Protein AF-A0A9W6EZT5-F1 (afdb_monomer)

Foldseek 3Di:
DPVPDDPVVVVVVVVVVVVLVVLLPPDADEDEDDPPHAPQVSLVVDDANHEYEYEDDDHDDDDDRPGNYHYYYNVVVVVCVVPPDDDDDDDD

pLDDT: mean 79.01, std 15.42, range [31.78, 90.94]

Mean predicted aligned error: 8.98 Å

Radius of gyration: 15.14 Å; Cα contacts (8 Å, |Δi|>4): 97; chains: 1; bounding box: 40×24×40 Å

Nearest PDB structures (foldseek):
  6ztz-assembly1_O  TM=4.494E-01  e=2.978E+00  Reovirus sp.
  1pqw-assembly1_B  TM=5.303E-01  e=8.832E+00  Mycobacterium tuberculosis CDC1551

Sequence (92 aa):
MFAKLPFSSRQYASLVCRRWRDLLLEAPFCRHVAPSQSLSVALQACSPGDTLICPPGMYQETLLVDKPVRVVAEDHWRAEQGERVSVCLVHR

InterPro domains:
  IPR001810 F-box domain [PF00646] (2-29)
  IPR011050 Pectin lyase fold/virulence factor [SSF51126] (31-76)
  IPR036047 F-box-like domain superfamily [SSF81383] (2-37)

Solvent-accessible surface area (backbone atoms only — not comparable to full-atom values): 5879 Å² total; per-residue (Å²): 142,50,87,90,48,59,71,71,58,32,55,50,51,51,51,51,53,51,53,41,52,56,39,59,69,45,88,60,57,74,43,74,51,54,95,91,54,56,68,63,60,49,55,67,74,49,56,78,22,22,32,41,32,38,62,91,77,89,80,95,77,86,78,87,82,91,60,51,58,47,79,41,47,38,72,57,52,55,55,41,69,76,49,89,76,83,84,86,80,89,80,133

Secondary structure (DSSP, 8-state):
--TTS-HHHHHHHHHHHHHHHHHTTS-PPEEEPPTTS-HHHHHHTPPTT-EEEEPSS---------S--EEEEHHHHHHHHHTT--------

Organism: NCBI:txid330485

Structure (mmCIF, N/CA/C/O backbone):
data_AF-A0A9W6EZT5-F1
#
_entry.id   AF-A0A9W6EZT5-F1
#
loop_
_atom_site.group_PDB
_atom_site.id
_atom_site.type_symbol
_atom_site.label_atom_id
_atom_site.label_alt_id
_atom_site.label_comp_id
_atom_site.label_asym_id
_atom_site.label_entity_id
_atom_site.label_seq_id
_atom_site.pdbx_PDB_ins_code
_atom_site.Cartn_x
_atom_site.Cartn_y
_atom_site.Cartn_z
_atom_site.occupancy
_atom_site.B_iso_or_equiv
_atom_site.auth_seq_id
_atom_site.auth_comp_id
_atom_site.auth_asym_id
_atom_site.auth_atom_id
_atom_site.pdbx_PDB_model_num
ATOM 1 N N . MET A 1 1 ? -5.807 11.026 20.516 1.00 65.62 1 MET A N 1
ATOM 2 C CA . MET A 1 1 ? -5.931 10.861 19.052 1.00 65.62 1 MET A CA 1
ATOM 3 C C . MET A 1 1 ? -7.360 11.007 18.509 1.00 65.62 1 MET A C 1
ATOM 5 O O . MET A 1 1 ? -7.486 11.546 17.430 1.00 65.62 1 MET A O 1
ATOM 9 N N . PHE A 1 2 ? -8.447 10.679 19.230 1.00 81.00 2 PHE A N 1
ATOM 10 C CA . PHE A 1 2 ? -9.822 10.828 18.686 1.00 81.00 2 PHE A CA 1
ATOM 11 C C . PHE A 1 2 ? -10.784 11.667 19.543 1.00 81.00 2 PHE A C 1
ATOM 13 O O . PHE A 1 2 ? -11.991 11.492 19.465 1.00 81.00 2 PHE A O 1
ATOM 20 N N . ALA A 1 3 ? -10.285 12.581 20.382 1.00 77.88 3 ALA A N 1
ATOM 21 C CA . ALA A 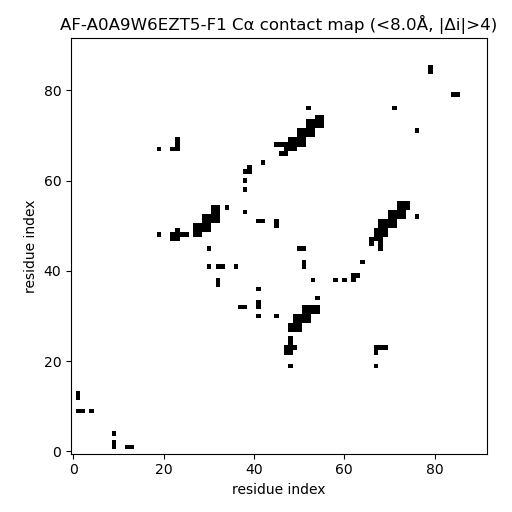1 3 ? -11.085 13.248 21.421 1.00 77.88 3 ALA A CA 1
ATOM 22 C C . ALA A 1 3 ? -12.348 13.983 20.915 1.00 77.88 3 ALA A C 1
ATOM 24 O O . ALA A 1 3 ? -13.294 14.127 21.679 1.00 77.88 3 ALA A O 1
ATOM 25 N N . LYS A 1 4 ? -12.374 14.393 19.640 1.00 87.12 4 LYS A N 1
ATOM 26 C CA . LYS A 1 4 ? -13.486 15.120 19.006 1.00 87.12 4 LYS A CA 1
ATOM 27 C C . LYS A 1 4 ? -14.620 14.226 18.470 1.00 87.12 4 LYS A C 1
ATOM 29 O O . LYS A 1 4 ? -15.616 14.759 17.998 1.00 87.12 4 LYS A O 1
ATOM 34 N N . LEU A 1 5 ? -14.484 12.897 18.510 1.00 84.88 5 LEU A N 1
ATOM 35 C CA . LEU A 1 5 ? -15.503 11.966 18.004 1.00 84.88 5 LEU A CA 1
ATOM 36 C C . LEU A 1 5 ? -16.442 11.464 19.127 1.00 84.88 5 LEU A C 1
ATOM 38 O O . LEU A 1 5 ? -16.015 11.358 20.283 1.00 84.88 5 LEU A O 1
ATOM 42 N N . PRO A 1 6 ? -17.694 11.079 18.809 1.00 90.94 6 PRO A N 1
ATOM 43 C CA . PRO A 1 6 ? -18.579 10.363 19.733 1.00 90.94 6 PRO A CA 1
ATOM 44 C C . PRO A 1 6 ? -17.922 9.090 20.285 1.00 90.94 6 PRO A C 1
ATOM 46 O O . PRO A 1 6 ? -17.060 8.499 19.636 1.00 90.94 6 PRO A O 1
ATOM 49 N N . PHE A 1 7 ? -18.313 8.643 21.484 1.00 82.94 7 PHE A N 1
ATOM 50 C CA . PHE A 1 7 ? -17.663 7.514 22.173 1.00 82.94 7 PHE A CA 1
ATOM 51 C C . PHE A 1 7 ? -17.542 6.248 21.304 1.00 82.94 7 PHE A C 1
ATOM 53 O O . PHE A 1 7 ? -16.434 5.741 21.136 1.00 82.94 7 PHE A O 1
ATOM 60 N N . SER A 1 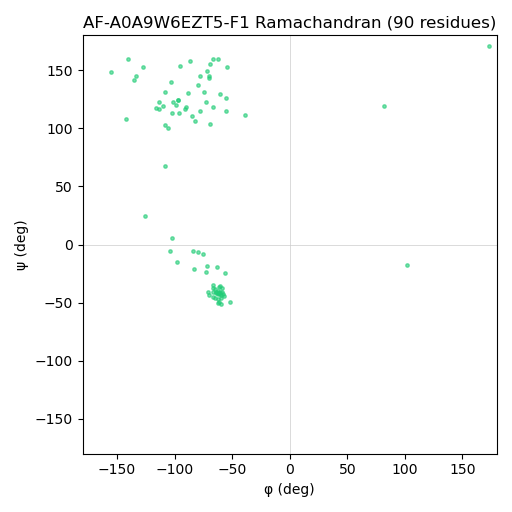8 ? -18.628 5.809 20.665 1.00 85.12 8 SER A N 1
ATOM 61 C CA . SER A 1 8 ? -18.624 4.624 19.795 1.00 85.12 8 SER A CA 1
ATOM 62 C C . SER A 1 8 ? -17.685 4.784 18.593 1.00 85.12 8 SER A C 1
ATOM 64 O O . SER A 1 8 ? -16.913 3.883 18.272 1.00 85.12 8 SER A O 1
ATOM 66 N N . SER A 1 9 ? -17.674 5.966 17.969 1.00 88.25 9 SER A N 1
ATOM 67 C CA . SER A 1 9 ? -16.778 6.284 16.851 1.00 88.25 9 SER A CA 1
ATOM 68 C C . SER A 1 9 ? -15.310 6.337 17.282 1.00 88.25 9 SER A C 1
ATOM 70 O O . SER A 1 9 ? -14.439 5.913 16.528 1.00 88.25 9 SER A O 1
ATOM 72 N N . ARG A 1 10 ? -15.016 6.795 18.509 1.00 89.31 10 ARG A N 1
ATOM 73 C CA . ARG A 1 10 ? -13.657 6.772 19.080 1.00 89.31 10 ARG A CA 1
ATOM 74 C C . ARG A 1 10 ? -13.153 5.354 19.281 1.00 89.31 10 ARG A C 1
ATOM 76 O O . ARG A 1 10 ? -12.009 5.068 18.928 1.00 89.31 10 ARG A O 1
ATOM 83 N N . GLN A 1 11 ? -13.985 4.485 19.854 1.00 88.25 11 GLN A N 1
ATOM 84 C CA . GLN A 1 11 ? -13.634 3.082 20.070 1.00 88.25 11 GLN A CA 1
ATOM 85 C C . GLN A 1 11 ? -13.387 2.382 18.734 1.00 88.25 11 GLN A C 1
ATOM 87 O O . GLN A 1 11 ? -12.350 1.744 18.566 1.00 88.25 11 GLN A O 1
ATOM 92 N N . TYR A 1 12 ? -14.282 2.584 17.764 1.00 87.00 12 TYR A N 1
ATOM 93 C CA . TYR A 1 12 ? -14.134 2.039 16.419 1.00 87.00 12 TYR A CA 1
ATOM 94 C C . TYR A 1 12 ? -12.849 2.523 15.735 1.00 87.00 12 TYR A C 1
ATOM 96 O O . TYR A 1 12 ? -12.042 1.701 15.311 1.00 87.00 12 TYR A O 1
ATOM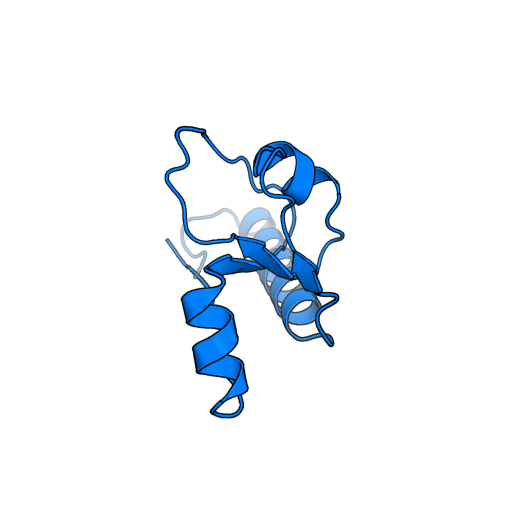 104 N N . ALA A 1 13 ? -12.597 3.837 15.707 1.00 85.06 13 ALA A N 1
ATOM 105 C CA . ALA A 1 13 ? -11.382 4.400 15.115 1.00 85.06 13 ALA A CA 1
ATOM 106 C C . ALA A 1 13 ? -10.110 3.849 15.779 1.00 85.06 13 ALA A C 1
ATOM 108 O O . ALA A 1 13 ? -9.168 3.453 15.098 1.00 85.06 13 ALA A O 1
ATOM 109 N N . SER A 1 14 ? -10.107 3.739 17.111 1.00 87.12 14 SER A N 1
ATOM 110 C CA . SER A 1 14 ? -8.976 3.178 17.863 1.00 87.12 14 SER A CA 1
ATOM 111 C C . SER A 1 14 ? -8.713 1.710 17.505 1.00 87.12 14 SER A C 1
ATOM 113 O O . SER A 1 14 ? -7.557 1.320 17.336 1.00 87.12 14 SER A O 1
ATOM 115 N N . LEU A 1 15 ? -9.768 0.900 17.360 1.00 87.81 15 LEU A N 1
ATOM 116 C CA . LEU A 1 15 ? -9.661 -0.505 16.956 1.00 87.81 15 LEU A CA 1
ATOM 117 C C . LEU A 1 15 ? -9.149 -0.652 15.520 1.00 87.81 15 LEU A C 1
ATOM 119 O O . LEU A 1 15 ? -8.251 -1.458 15.279 1.00 87.81 15 LEU A O 1
ATOM 123 N N . VAL A 1 16 ? -9.679 0.142 14.584 1.00 86.31 16 VAL A N 1
ATOM 124 C CA . VAL A 1 16 ? -9.243 0.134 13.180 1.00 86.31 16 VAL A CA 1
ATOM 125 C C . VAL A 1 16 ? -7.770 0.518 13.078 1.00 86.31 16 VAL A C 1
ATOM 127 O O . VAL A 1 16 ? -6.996 -0.228 12.485 1.00 86.31 16 VAL A O 1
ATOM 130 N N . CYS A 1 17 ? -7.350 1.611 13.723 1.00 85.69 17 CYS A N 1
ATOM 131 C CA . CYS A 1 17 ? -5.950 2.039 13.709 1.00 85.69 17 CYS A CA 1
ATOM 132 C C . CYS A 1 17 ? -5.012 0.986 14.301 1.00 85.69 17 CYS A C 1
ATOM 134 O O . CYS A 1 17 ? -3.936 0.755 13.755 1.00 85.69 17 CYS A O 1
ATOM 136 N N . ARG A 1 18 ? -5.415 0.326 15.395 1.00 86.62 18 ARG A N 1
ATOM 137 C CA . ARG A 1 18 ? -4.626 -0.762 15.983 1.00 86.62 18 ARG A CA 1
ATOM 138 C C . ARG A 1 18 ? -4.479 -1.923 15.003 1.00 86.62 18 ARG A C 1
ATOM 140 O O . ARG A 1 18 ? -3.360 -2.332 14.727 1.00 86.62 18 ARG A O 1
ATOM 147 N N . ARG A 1 19 ? -5.590 -2.388 14.428 1.00 86.06 19 ARG A N 1
ATOM 148 C CA . ARG A 1 19 ? -5.594 -3.495 13.465 1.00 86.06 19 ARG A CA 1
ATOM 149 C C . ARG A 1 19 ? -4.758 -3.185 12.224 1.00 86.06 19 ARG A C 1
ATOM 151 O O . ARG A 1 19 ? -4.027 -4.043 11.752 1.00 86.06 19 ARG A O 1
ATOM 158 N N . TRP A 1 20 ? -4.863 -1.969 11.696 1.00 85.12 20 TRP A N 1
ATOM 159 C CA . TRP A 1 20 ? -4.094 -1.542 10.527 1.00 85.12 20 TRP A CA 1
ATOM 160 C C . TRP A 1 20 ? -2.603 -1.463 10.824 1.00 85.12 20 TRP A C 1
ATOM 162 O O . TRP A 1 20 ? -1.800 -1.899 10.008 1.00 85.12 20 TRP A O 1
ATOM 172 N N . ARG A 1 21 ? -2.228 -0.952 11.999 1.00 84.19 21 ARG A N 1
ATOM 173 C CA . ARG A 1 21 ? -0.831 -0.947 12.433 1.00 84.19 21 ARG A CA 1
ATOM 174 C C . ARG A 1 21 ? -0.278 -2.365 12.523 1.00 84.19 21 ARG A C 1
ATOM 176 O O . ARG A 1 21 ? 0.816 -2.594 12.034 1.00 84.19 21 ARG A O 1
ATOM 183 N N . ASP A 1 22 ? -1.024 -3.284 13.126 1.00 83.00 22 ASP A N 1
ATOM 184 C CA . ASP A 1 22 ? -0.566 -4.661 13.308 1.00 83.00 22 ASP A CA 1
ATOM 185 C C . ASP A 1 22 ? -0.369 -5.356 11.939 1.00 83.00 22 ASP A C 1
ATOM 187 O O . ASP A 1 22 ? 0.668 -5.973 11.720 1.00 83.00 22 ASP A O 1
ATOM 191 N N . LEU A 1 23 ? -1.271 -5.137 10.968 1.00 80.00 23 LEU A N 1
ATOM 192 C CA . LEU A 1 23 ? -1.120 -5.632 9.585 1.00 80.00 23 LEU A CA 1
ATOM 193 C C . LEU A 1 23 ? 0.111 -5.070 8.857 1.00 80.00 23 LEU A C 1
ATOM 195 O O . LEU A 1 23 ? 0.735 -5.774 8.075 1.00 80.00 23 LEU A O 1
ATOM 199 N N . LEU A 1 24 ? 0.463 -3.806 9.099 1.00 77.81 24 LEU A N 1
ATOM 200 C CA . LEU A 1 24 ? 1.620 -3.155 8.469 1.00 77.81 24 LEU A CA 1
ATOM 201 C C . LEU A 1 24 ? 2.965 -3.528 9.120 1.00 77.81 24 LEU A C 1
ATOM 203 O O . LEU A 1 24 ? 4.013 -3.093 8.634 1.00 77.81 24 LEU A O 1
ATOM 207 N N . LEU A 1 25 ? 2.936 -4.268 10.233 1.00 75.00 25 LEU A N 1
ATOM 208 C CA . LEU A 1 25 ? 4.116 -4.779 10.934 1.00 75.00 25 LEU A CA 1
ATOM 209 C C . LEU A 1 25 ? 4.438 -6.235 10.571 1.00 75.00 25 LEU A C 1
ATOM 211 O O . LEU A 1 25 ? 5.546 -6.686 10.865 1.00 75.00 25 LEU A O 1
ATOM 215 N N . GLU A 1 26 ? 3.509 -6.968 9.950 1.00 68.38 26 GLU A N 1
ATOM 216 C CA . GLU A 1 26 ? 3.790 -8.312 9.441 1.00 68.38 26 GLU A CA 1
ATOM 217 C C . GLU A 1 26 ? 4.740 -8.255 8.233 1.00 68.38 26 GLU A C 1
ATOM 219 O O . GLU A 1 26 ? 4.855 -7.227 7.563 1.00 68.38 26 GLU A O 1
ATOM 224 N N . ALA A 1 27 ? 5.481 -9.345 7.987 1.00 58.38 27 ALA A N 1
ATOM 225 C CA . ALA A 1 27 ? 6.508 -9.389 6.946 1.00 58.38 27 ALA A CA 1
ATOM 226 C C . ALA A 1 27 ? 5.899 -9.004 5.580 1.00 58.38 27 ALA A C 1
ATOM 228 O O . ALA A 1 27 ? 5.032 -9.727 5.082 1.00 58.38 27 ALA A O 1
ATOM 229 N N . PRO A 1 28 ? 6.316 -7.876 4.973 1.00 65.31 28 PRO A N 1
ATOM 230 C CA . PRO A 1 28 ? 5.573 -7.296 3.867 1.00 65.31 28 PRO A CA 1
ATOM 231 C C . PRO A 1 28 ? 5.748 -8.136 2.605 1.00 65.31 28 PRO A C 1
ATOM 233 O O . PRO A 1 28 ? 6.865 -8.301 2.103 1.00 65.31 28 PRO A O 1
ATOM 236 N N . PHE A 1 29 ? 4.640 -8.607 2.031 1.00 72.25 29 PHE A N 1
ATOM 237 C CA . PHE A 1 29 ? 4.653 -9.004 0.630 1.00 72.25 29 PHE A CA 1
ATOM 238 C C . PHE A 1 29 ? 4.869 -7.739 -0.209 1.00 72.25 29 PHE A C 1
ATOM 240 O O . PHE A 1 29 ? 4.107 -6.769 -0.133 1.00 72.25 29 PHE A O 1
ATOM 247 N N . CYS A 1 30 ? 5.970 -7.720 -0.954 1.00 79.38 30 CYS A N 1
ATOM 248 C CA . CYS A 1 30 ? 6.388 -6.567 -1.738 1.00 79.38 30 CYS A CA 1
ATOM 249 C C . CYS A 1 30 ? 5.922 -6.735 -3.183 1.00 79.38 30 CYS A C 1
ATOM 251 O O . CYS A 1 30 ? 6.254 -7.723 -3.840 1.00 79.38 30 CYS A O 1
ATOM 253 N N . ARG A 1 31 ? 5.179 -5.754 -3.697 1.00 82.50 31 ARG A N 1
ATOM 254 C CA . ARG A 1 31 ? 4.711 -5.717 -5.083 1.00 82.50 31 ARG A CA 1
ATOM 255 C C . ARG A 1 31 ? 5.328 -4.524 -5.802 1.00 82.50 31 ARG A C 1
ATOM 257 O O . ARG A 1 31 ? 5.053 -3.380 -5.458 1.00 82.50 31 ARG A O 1
ATOM 264 N N . HIS A 1 32 ? 6.113 -4.799 -6.837 1.00 85.50 32 HIS A N 1
ATOM 265 C CA . HIS A 1 32 ? 6.581 -3.773 -7.766 1.00 85.50 32 HIS A CA 1
ATOM 266 C C . HIS A 1 32 ? 5.485 -3.426 -8.772 1.00 85.50 32 HIS A C 1
ATOM 268 O O . HIS A 1 32 ? 4.817 -4.315 -9.308 1.00 85.50 32 HIS A O 1
ATOM 274 N N . VAL A 1 33 ? 5.316 -2.133 -9.039 1.00 87.31 33 VAL A N 1
ATOM 275 C CA . VAL A 1 33 ? 4.450 -1.658 -10.122 1.00 87.31 33 VAL A CA 1
ATOM 276 C C . VAL A 1 33 ? 5.146 -1.905 -11.457 1.00 87.31 33 VAL A C 1
ATOM 278 O O . VAL A 1 33 ? 6.314 -1.555 -11.627 1.00 87.31 33 VAL A O 1
ATOM 281 N N . ALA A 1 34 ? 4.436 -2.498 -12.418 1.00 84.12 34 ALA A N 1
ATOM 282 C CA . ALA A 1 34 ? 4.968 -2.649 -13.768 1.00 84.12 34 ALA A CA 1
ATOM 283 C C . ALA A 1 34 ? 5.042 -1.277 -14.480 1.00 84.12 34 ALA A C 1
ATOM 285 O O . ALA A 1 34 ? 4.147 -0.454 -14.303 1.00 84.12 34 ALA A O 1
ATOM 286 N 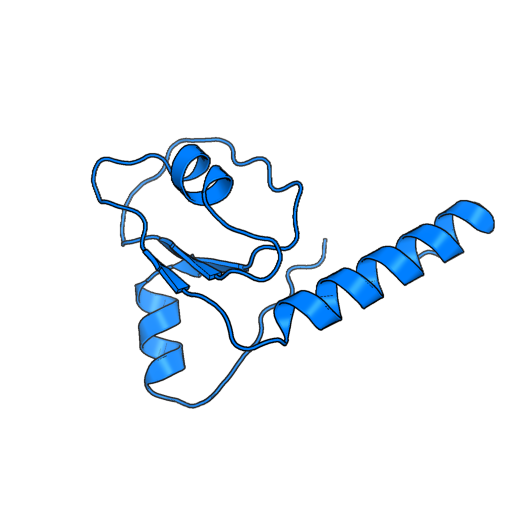N . PRO A 1 35 ? 6.052 -1.018 -15.330 1.00 73.19 35 PRO A N 1
ATOM 287 C CA . PRO A 1 35 ? 6.294 0.309 -15.918 1.00 73.19 35 PRO A CA 1
ATOM 288 C C . PRO A 1 35 ? 5.163 0.828 -16.825 1.00 73.19 35 PRO A C 1
ATOM 290 O O . PRO A 1 35 ? 5.073 2.026 -17.069 1.00 73.19 35 PRO A O 1
ATOM 293 N N . SER A 1 36 ? 4.294 -0.054 -17.323 1.00 80.06 36 SER A N 1
ATOM 294 C CA . SER A 1 36 ? 3.115 0.283 -18.135 1.00 80.06 36 SER A CA 1
ATOM 295 C C . SER A 1 36 ? 1.793 0.227 -17.356 1.00 80.06 36 SER A C 1
ATOM 297 O O . SER A 1 36 ? 0.720 0.358 -17.946 1.00 80.06 36 SER A O 1
ATOM 299 N N . GLN A 1 37 ? 1.849 0.005 -16.042 1.00 84.62 37 GLN A N 1
ATOM 300 C CA . GLN A 1 37 ? 0.687 -0.140 -15.173 1.00 84.62 37 GLN A CA 1
ATOM 301 C C . GLN A 1 37 ? 0.458 1.142 -14.366 1.00 84.62 37 GLN A C 1
ATOM 303 O O . GLN A 1 37 ? 1.403 1.740 -13.856 1.00 84.62 37 GLN A O 1
ATOM 308 N N . SER A 1 38 ? -0.804 1.546 -14.204 1.00 89.06 38 SER A N 1
ATOM 309 C CA . SER A 1 38 ? -1.153 2.636 -13.288 1.00 89.06 38 SER A CA 1
ATOM 310 C C . SER A 1 38 ? -1.018 2.205 -11.828 1.00 89.06 38 SER A C 1
ATOM 312 O O . SER A 1 38 ? -1.258 1.043 -11.471 1.00 89.06 38 SER A O 1
ATOM 314 N N . LEU A 1 39 ? -0.690 3.160 -10.957 1.00 89.31 39 LEU A N 1
ATOM 315 C CA . LEU A 1 39 ? -0.578 2.914 -9.521 1.00 89.31 39 LEU A CA 1
ATOM 316 C C . LEU A 1 39 ? -1.912 2.430 -8.949 1.00 89.31 39 LEU A C 1
ATOM 318 O O . LEU A 1 39 ? -1.925 1.540 -8.102 1.00 89.31 39 LEU A O 1
ATOM 322 N N . SER A 1 40 ? -3.035 2.937 -9.464 1.00 90.12 40 SER A N 1
ATOM 323 C CA . SER A 1 40 ? -4.378 2.498 -9.070 1.00 90.12 40 SER A CA 1
ATOM 324 C C . SER A 1 40 ? -4.605 0.994 -9.277 1.00 90.12 40 SER A C 1
ATOM 326 O O . SER A 1 40 ? -5.131 0.320 -8.391 1.00 90.12 40 SER A O 1
ATOM 328 N N . VAL A 1 41 ? -4.185 0.433 -10.419 1.00 90.44 41 VAL A N 1
ATOM 329 C CA . VAL A 1 41 ? -4.354 -1.007 -10.700 1.00 90.44 41 VAL A CA 1
ATOM 330 C C . VAL A 1 41 ? -3.414 -1.832 -9.826 1.00 90.44 41 VAL A C 1
ATOM 332 O O . VAL A 1 41 ? -3.807 -2.868 -9.286 1.00 90.44 41 VAL A O 1
ATOM 335 N N . ALA A 1 42 ? -2.177 -1.373 -9.655 1.00 90.12 42 ALA A N 1
ATOM 336 C CA . ALA A 1 42 ? -1.217 -2.071 -8.813 1.00 90.12 42 ALA A CA 1
ATOM 337 C C . ALA A 1 42 ? -1.656 -2.081 -7.336 1.00 90.12 42 ALA A C 1
ATOM 339 O O . ALA A 1 42 ? -1.561 -3.115 -6.676 1.00 90.12 42 ALA A O 1
ATOM 340 N N . LEU A 1 43 ? -2.237 -0.978 -6.856 1.00 90.44 43 LEU A N 1
ATOM 341 C CA . LEU A 1 43 ? -2.837 -0.856 -5.529 1.00 90.44 43 LEU A CA 1
ATOM 342 C C . LEU A 1 43 ? -4.046 -1.782 -5.356 1.00 90.44 43 LEU A C 1
ATOM 344 O O . LEU A 1 43 ? -4.186 -2.427 -4.317 1.00 90.44 43 LEU A O 1
ATOM 348 N N . GLN A 1 44 ? -4.919 -1.899 -6.361 1.00 90.19 44 GLN A N 1
ATOM 349 C CA . GLN A 1 44 ? -6.039 -2.846 -6.314 1.00 90.19 44 GLN A CA 1
ATOM 350 C C . GLN A 1 44 ? -5.555 -4.291 -6.144 1.00 90.19 44 GLN A C 1
ATOM 352 O O . GLN A 1 44 ? -6.149 -5.030 -5.362 1.00 90.19 44 GLN A O 1
ATOM 357 N N . ALA A 1 45 ? -4.437 -4.653 -6.776 1.00 88.81 45 ALA A N 1
ATOM 358 C CA . ALA A 1 45 ? -3.827 -5.978 -6.675 1.00 88.81 45 ALA A CA 1
ATOM 359 C C . ALA A 1 45 ? -3.083 -6.255 -5.349 1.00 88.81 45 ALA A C 1
ATOM 361 O O . ALA A 1 45 ? -2.654 -7.390 -5.127 1.00 88.81 45 ALA A O 1
ATOM 362 N N . CYS A 1 46 ? -2.900 -5.253 -4.484 1.00 87.44 46 CYS A N 1
ATOM 363 C CA . CYS A 1 46 ? -2.321 -5.431 -3.149 1.00 87.44 46 CYS A CA 1
ATOM 364 C C . CYS A 1 46 ? -3.333 -6.014 -2.157 1.00 87.44 46 CYS A C 1
ATOM 366 O O . CYS A 1 46 ? -4.511 -5.655 -2.157 1.00 87.44 46 CYS A O 1
ATOM 368 N N . SER A 1 47 ? -2.867 -6.852 -1.245 1.00 88.81 47 SER A N 1
ATOM 369 C CA . SER A 1 47 ? -3.614 -7.253 -0.054 1.00 88.81 47 SER A CA 1
ATOM 370 C C . SER A 1 47 ? -3.387 -6.259 1.097 1.00 88.81 47 SER A C 1
ATOM 372 O O . SER A 1 47 ? -2.402 -5.518 1.093 1.00 88.81 47 SER A O 1
ATOM 374 N N . PRO A 1 48 ? -4.291 -6.189 2.090 1.00 87.62 48 PRO A N 1
ATOM 375 C CA . PRO A 1 48 ? -4.042 -5.442 3.323 1.00 87.62 48 PRO A CA 1
ATOM 376 C C . PRO A 1 48 ? -2.744 -5.910 4.005 1.00 87.62 48 PRO A C 1
ATOM 378 O O . PRO A 1 48 ? -2.606 -7.093 4.292 1.00 87.62 48 PRO A O 1
ATOM 381 N N . GLY A 1 49 ? -1.830 -4.983 4.289 1.00 86.06 49 GLY A N 1
ATOM 382 C CA . GLY A 1 49 ? -0.491 -5.236 4.834 1.00 86.06 49 GLY A CA 1
ATOM 383 C C . GLY A 1 49 ? 0.633 -5.165 3.792 1.00 86.06 49 GLY A C 1
ATOM 384 O O . GLY A 1 49 ? 1.790 -4.978 4.162 1.00 86.06 49 GLY A O 1
ATOM 385 N N . ASP A 1 50 ? 0.311 -5.240 2.497 1.00 87.44 50 ASP A N 1
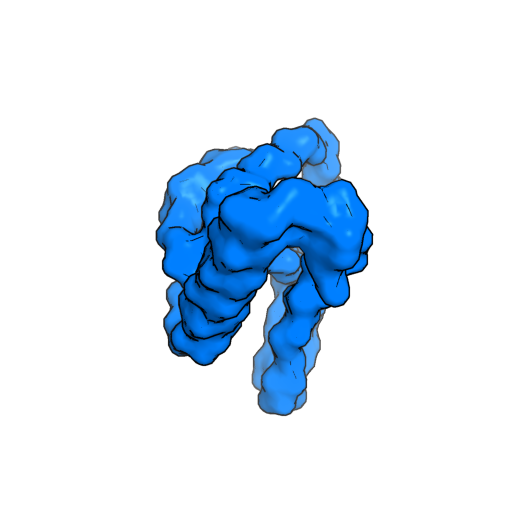ATOM 386 C CA . ASP A 1 50 ? 1.319 -5.254 1.433 1.00 87.44 50 ASP A CA 1
ATOM 387 C C . ASP A 1 50 ? 2.086 -3.931 1.321 1.00 87.44 50 ASP A C 1
ATOM 389 O O . ASP A 1 50 ? 1.622 -2.855 1.719 1.00 87.44 50 ASP A O 1
ATOM 393 N N . THR A 1 51 ? 3.263 -4.016 0.700 1.00 88.44 51 THR A N 1
ATOM 394 C CA . THR A 1 51 ? 4.052 -2.853 0.286 1.00 88.44 51 THR A CA 1
ATOM 395 C C . THR A 1 51 ? 4.064 -2.734 -1.236 1.00 88.44 51 THR A C 1
ATOM 397 O O . THR A 1 51 ? 4.543 -3.623 -1.937 1.00 88.44 51 THR A O 1
ATOM 400 N N . LEU A 1 52 ? 3.545 -1.620 -1.745 1.00 89.69 52 LEU A N 1
ATOM 401 C CA . LEU A 1 52 ? 3.568 -1.217 -3.144 1.00 89.69 52 LEU A CA 1
ATOM 402 C C . LEU A 1 52 ? 4.825 -0.383 -3.419 1.00 89.69 52 LEU A C 1
ATOM 404 O O . LEU A 1 52 ? 4.994 0.693 -2.842 1.00 89.69 52 LEU A O 1
ATOM 408 N N . ILE A 1 53 ? 5.686 -0.876 -4.306 1.00 90.00 53 ILE A N 1
ATOM 409 C CA . ILE A 1 53 ? 6.947 -0.237 -4.688 1.00 90.00 53 ILE A CA 1
ATOM 410 C C . ILE A 1 53 ? 6.765 0.448 -6.042 1.00 90.00 53 ILE A C 1
ATOM 412 O O . ILE A 1 53 ? 6.578 -0.210 -7.070 1.00 90.00 53 ILE A O 1
ATOM 416 N N . CYS A 1 54 ? 6.825 1.776 -6.025 1.00 89.81 54 CYS A N 1
ATOM 417 C CA . CYS A 1 54 ? 6.645 2.629 -7.190 1.00 89.81 54 CYS A CA 1
ATOM 418 C C . CYS A 1 54 ? 8.003 2.902 -7.851 1.00 89.81 54 CYS A C 1
ATOM 420 O O . CYS A 1 54 ? 8.852 3.530 -7.212 1.00 89.81 54 CYS A O 1
ATOM 422 N N . PRO A 1 55 ? 8.233 2.471 -9.102 1.00 87.69 55 PRO A N 1
ATOM 423 C CA . PRO A 1 55 ? 9.447 2.823 -9.822 1.00 87.69 55 PRO A CA 1
ATOM 424 C C . PRO A 1 55 ? 9.544 4.345 -10.027 1.00 87.69 55 PRO A C 1
ATOM 426 O O . PRO A 1 55 ? 8.536 5.056 -9.949 1.00 87.69 55 PRO A O 1
ATOM 429 N N . PRO A 1 56 ? 10.752 4.872 -10.277 1.00 86.88 56 PRO A N 1
ATOM 430 C CA . PRO A 1 56 ? 10.937 6.292 -10.535 1.00 86.88 56 PRO A CA 1
ATOM 431 C C . PRO A 1 56 ? 10.151 6.715 -11.782 1.00 86.88 56 PRO A C 1
ATOM 433 O O . PRO A 1 56 ? 10.249 6.101 -12.846 1.00 86.88 56 PRO A O 1
ATOM 436 N N . GLY A 1 57 ? 9.363 7.779 -11.653 1.00 85.44 57 GLY A N 1
ATOM 437 C CA . GLY A 1 57 ? 8.512 8.259 -12.732 1.00 85.44 57 GLY A CA 1
ATOM 438 C C . GLY A 1 57 ? 7.580 9.385 -12.303 1.00 85.44 57 GLY A C 1
ATOM 439 O O . GLY A 1 57 ? 7.452 9.701 -11.120 1.00 85.44 57 GLY A O 1
ATOM 440 N N . MET A 1 58 ? 6.921 9.989 -13.291 1.00 85.38 58 MET A N 1
ATOM 441 C CA . MET A 1 58 ? 5.879 10.990 -13.077 1.00 85.38 58 MET A CA 1
ATOM 442 C C . MET A 1 58 ? 4.509 10.325 -13.187 1.00 85.38 58 MET A C 1
ATOM 444 O O . MET A 1 58 ? 4.157 9.792 -14.237 1.00 85.38 58 MET A O 1
ATOM 448 N N . TYR A 1 59 ? 3.729 10.397 -12.111 1.00 86.06 59 TYR A N 1
ATOM 449 C CA . TYR A 1 59 ? 2.382 9.839 -12.041 1.00 86.06 59 TYR A CA 1
ATOM 450 C C . TYR A 1 59 ? 1.374 10.973 -11.910 1.00 86.06 59 TYR A C 1
ATOM 452 O O . TYR A 1 59 ? 1.381 11.707 -10.924 1.00 86.06 59 TYR A O 1
ATOM 460 N N . GLN A 1 60 ? 0.502 11.119 -12.903 1.00 88.75 60 GLN A N 1
ATOM 461 C CA . GLN A 1 60 ? -0.562 12.120 -12.889 1.00 88.75 60 GLN A CA 1
ATOM 462 C C . GLN A 1 60 ? -1.916 11.431 -12.691 1.00 88.75 60 GLN A C 1
ATOM 464 O O . GLN A 1 60 ? -2.752 11.384 -13.588 1.00 88.75 60 GLN A O 1
ATOM 469 N N . GLU A 1 61 ? -2.115 10.857 -11.503 1.00 88.12 61 GLU A N 1
ATOM 470 C CA . GLU A 1 61 ? -3.351 10.173 -11.110 1.00 88.12 61 GLU A CA 1
ATOM 471 C C . GLU A 1 61 ? -3.723 10.469 -9.649 1.00 88.12 61 GLU A C 1
ATOM 473 O O . GLU A 1 61 ? -2.890 10.890 -8.847 1.00 88.12 61 GLU A O 1
ATOM 478 N N . THR A 1 62 ? -4.994 10.268 -9.296 1.00 90.19 62 THR A N 1
ATOM 479 C CA . THR A 1 62 ? -5.473 10.372 -7.909 1.00 90.19 62 THR A CA 1
ATOM 480 C C . THR A 1 62 ? -5.635 8.974 -7.330 1.00 90.19 62 THR A C 1
ATOM 482 O O . THR A 1 62 ? -6.402 8.179 -7.866 1.00 90.19 62 THR A O 1
ATOM 485 N N . LEU A 1 63 ? -4.946 8.686 -6.224 1.00 89.75 63 LEU A N 1
ATOM 486 C CA . LEU A 1 63 ? -5.010 7.384 -5.561 1.00 89.75 63 LEU A CA 1
ATOM 487 C C . LEU A 1 63 ? -6.002 7.387 -4.405 1.00 89.75 63 LEU A C 1
ATOM 489 O O . LEU A 1 63 ? -5.878 8.172 -3.464 1.00 89.75 63 LEU A O 1
ATOM 493 N N . LEU A 1 64 ? -6.953 6.456 -4.458 1.00 90.12 64 LEU A N 1
ATOM 494 C CA . LEU A 1 64 ? -7.820 6.122 -3.335 1.00 90.12 64 LEU A CA 1
ATOM 495 C C . LEU A 1 64 ? -7.237 4.915 -2.596 1.00 90.12 64 LEU A C 1
ATOM 497 O O . LEU A 1 64 ? -7.212 3.812 -3.135 1.00 90.12 64 LEU A O 1
ATOM 501 N N . VAL A 1 65 ? -6.783 5.128 -1.361 1.00 89.25 65 VAL A N 1
ATOM 502 C CA . VAL A 1 65 ? -6.254 4.071 -0.489 1.00 89.25 65 VAL A CA 1
ATOM 503 C C . VAL A 1 65 ? -7.290 3.772 0.592 1.00 89.25 65 VAL A C 1
ATOM 505 O O . VAL A 1 65 ? -7.430 4.520 1.556 1.00 89.25 65 VAL A O 1
ATOM 508 N N . ASP A 1 66 ? -8.042 2.692 0.407 1.00 89.12 66 ASP A N 1
ATOM 509 C CA . ASP A 1 66 ? -9.143 2.258 1.280 1.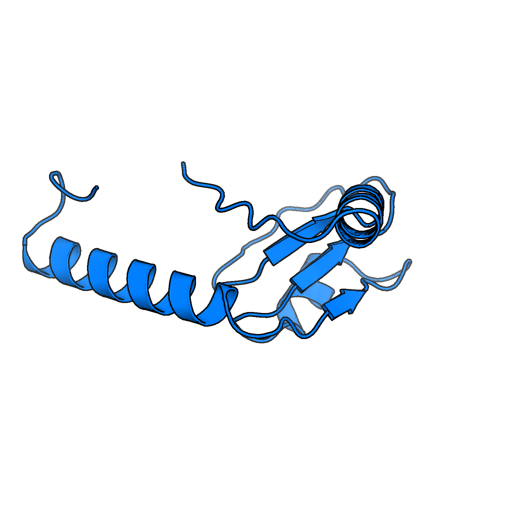00 89.12 66 ASP A CA 1
ATOM 510 C C . ASP A 1 66 ? -8.782 1.065 2.187 1.00 89.12 66 ASP A C 1
ATOM 512 O O . ASP A 1 66 ? -9.545 0.685 3.077 1.00 89.12 66 ASP A O 1
ATOM 516 N N . LYS A 1 67 ? -7.589 0.502 1.996 1.00 85.25 67 LYS A N 1
ATOM 517 C CA . LYS A 1 67 ? -7.023 -0.621 2.748 1.00 85.25 67 LYS A CA 1
ATOM 518 C C . LYS A 1 67 ? -5.633 -0.264 3.280 1.00 85.25 67 LYS A C 1
ATOM 520 O O . LYS A 1 67 ? -4.946 0.558 2.674 1.00 85.25 67 LYS A O 1
ATOM 525 N N . PRO A 1 68 ? -5.187 -0.874 4.392 1.00 87.50 68 PRO A N 1
ATOM 526 C CA . PRO A 1 68 ? -3.860 -0.606 4.926 1.00 87.50 68 PRO A CA 1
ATOM 527 C C . PRO A 1 68 ? -2.814 -1.185 3.975 1.00 87.50 68 PRO A C 1
ATOM 529 O O . PRO A 1 68 ? -2.624 -2.391 3.930 1.00 87.50 68 PRO A O 1
ATOM 532 N N . VAL A 1 69 ? -2.160 -0.333 3.196 1.00 88.38 69 VAL A N 1
ATOM 533 C CA . VAL A 1 69 ? -1.068 -0.688 2.283 1.00 88.38 69 VAL A CA 1
ATOM 534 C C . VAL A 1 69 ? 0.017 0.357 2.461 1.00 88.38 69 VAL A C 1
ATOM 536 O O . VAL A 1 69 ? -0.272 1.542 2.641 1.00 88.38 69 VAL A O 1
ATOM 539 N N . ARG A 1 70 ? 1.275 -0.071 2.415 1.00 87.44 70 ARG A N 1
ATOM 540 C CA . ARG A 1 70 ? 2.404 0.850 2.372 1.00 87.44 70 ARG A CA 1
ATOM 541 C C . ARG A 1 70 ? 2.707 1.195 0.919 1.00 87.44 70 ARG A C 1
ATOM 543 O O . ARG A 1 70 ? 2.857 0.297 0.104 1.00 87.44 70 ARG A O 1
ATOM 550 N N . VAL A 1 71 ? 2.839 2.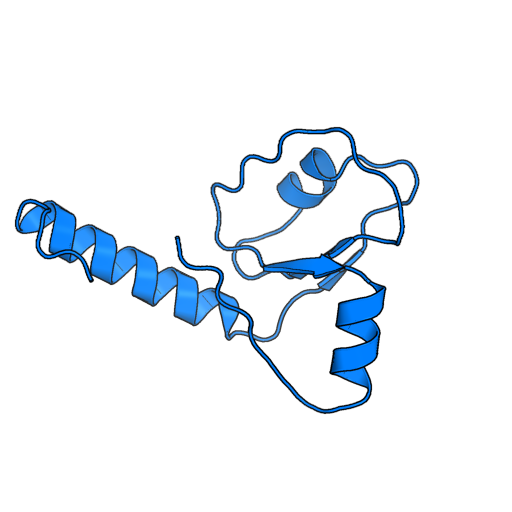477 0.599 1.00 89.06 71 VAL A N 1
ATOM 551 C CA . VAL A 1 71 ? 3.275 2.935 -0.728 1.00 89.06 71 VAL A CA 1
ATOM 552 C C . VAL A 1 71 ? 4.635 3.600 -0.573 1.00 89.06 71 VAL A C 1
ATOM 554 O O . VAL A 1 71 ? 4.771 4.527 0.223 1.00 89.06 71 VAL A O 1
ATOM 557 N N . VAL A 1 72 ? 5.640 3.111 -1.298 1.00 89.25 72 VAL A N 1
ATOM 558 C CA . VAL A 1 72 ? 7.022 3.608 -1.233 1.00 89.25 72 VAL A CA 1
ATOM 559 C C . VAL A 1 72 ? 7.586 3.817 -2.629 1.00 89.25 72 VAL A C 1
ATOM 561 O O . VAL A 1 72 ? 7.294 3.055 -3.547 1.00 89.25 72 VAL A O 1
ATOM 564 N N . ALA A 1 73 ? 8.425 4.838 -2.787 1.00 88.88 73 ALA A N 1
ATOM 565 C CA . ALA A 1 73 ? 9.253 4.974 -3.980 1.00 88.88 73 ALA A CA 1
ATOM 566 C C . ALA A 1 73 ? 10.344 3.892 -3.982 1.00 88.88 73 ALA A C 1
ATOM 568 O O . ALA A 1 73 ? 10.896 3.567 -2.929 1.00 88.88 73 ALA A O 1
ATOM 569 N N . GLU A 1 74 ? 10.681 3.360 -5.154 1.00 87.00 74 GLU A N 1
ATOM 570 C CA . GLU A 1 74 ? 11.710 2.331 -5.314 1.00 87.00 74 GLU A CA 1
ATOM 571 C C . GLU A 1 74 ? 13.071 2.802 -4.794 1.00 87.00 74 GLU A C 1
ATOM 573 O O . GLU A 1 74 ? 13.749 2.045 -4.101 1.00 87.00 74 GLU A O 1
ATOM 578 N N . ASP A 1 75 ? 13.435 4.060 -5.047 1.00 84.88 75 ASP A N 1
ATOM 579 C CA . ASP A 1 75 ? 14.693 4.640 -4.567 1.00 84.88 75 ASP A CA 1
ATOM 580 C C . ASP A 1 75 ? 14.761 4.661 -3.034 1.00 84.88 75 ASP A C 1
ATOM 582 O O . ASP A 1 75 ? 15.790 4.328 -2.444 1.00 84.88 75 ASP A O 1
ATOM 586 N N . HIS A 1 76 ? 13.638 4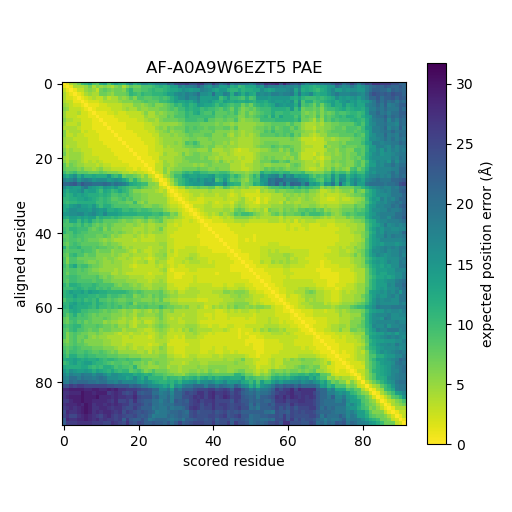.980 -2.379 1.00 81.69 76 HIS A N 1
ATOM 587 C CA . HIS A 1 76 ? 13.531 4.964 -0.919 1.00 81.69 76 HIS A CA 1
ATOM 588 C C . HIS A 1 76 ? 13.567 3.535 -0.372 1.00 81.69 76 HIS A C 1
ATOM 590 O O . HIS A 1 76 ? 14.279 3.257 0.588 1.00 81.69 76 HIS A O 1
ATOM 596 N N . TRP A 1 77 ? 12.851 2.607 -1.011 1.00 80.31 77 TRP A N 1
ATOM 597 C CA . TRP A 1 77 ? 12.852 1.197 -0.626 1.00 80.31 77 TRP A CA 1
ATOM 598 C C . TRP A 1 77 ? 14.251 0.578 -0.710 1.00 80.31 77 TRP A C 1
ATOM 600 O O . TRP A 1 77 ? 14.676 -0.126 0.204 1.00 80.31 77 TRP A O 1
ATOM 610 N N . ARG A 1 78 ? 14.998 0.863 -1.784 1.00 75.62 78 ARG A N 1
ATOM 611 C CA . ARG A 1 78 ? 16.376 0.382 -1.954 1.00 75.62 78 ARG A CA 1
ATOM 612 C C . ARG A 1 78 ? 17.331 0.992 -0.930 1.00 75.62 78 ARG A C 1
ATOM 614 O O . ARG A 1 78 ? 18.194 0.273 -0.432 1.00 75.62 78 ARG A O 1
ATOM 621 N N . ALA A 1 79 ? 17.160 2.269 -0.583 1.00 69.00 79 ALA A N 1
ATOM 622 C CA . ALA A 1 79 ? 17.930 2.906 0.485 1.00 69.00 79 ALA A CA 1
ATOM 623 C C . ALA A 1 79 ? 17.674 2.238 1.852 1.00 69.00 79 ALA A C 1
ATOM 625 O O . ALA A 1 79 ? 18.623 1.929 2.568 1.00 69.00 79 ALA A O 1
ATOM 626 N N . GLU A 1 80 ? 16.415 1.917 2.173 1.00 65.25 80 GLU A N 1
ATOM 627 C CA . GLU A 1 80 ? 16.026 1.227 3.417 1.00 65.25 80 GLU A CA 1
ATOM 628 C C . GLU A 1 80 ? 16.421 -0.263 3.461 1.00 65.25 80 GLU A C 1
ATOM 630 O O . GLU A 1 80 ? 16.480 -0.860 4.534 1.00 65.25 80 GLU A O 1
ATOM 635 N N . GLN A 1 81 ? 16.705 -0.896 2.319 1.00 59.84 81 GLN A N 1
ATOM 636 C CA . GLN A 1 81 ? 17.260 -2.256 2.293 1.00 59.84 81 GLN A CA 1
ATOM 637 C C . GLN A 1 81 ? 18.782 -2.290 2.489 1.00 59.84 81 GLN A C 1
ATOM 639 O O . GLN A 1 81 ? 19.314 -3.317 2.915 1.00 59.84 81 GLN A O 1
ATOM 644 N N . GLY A 1 82 ? 19.478 -1.178 2.224 1.00 48.31 82 GLY A N 1
ATOM 645 C CA . GLY A 1 82 ? 20.901 -1.011 2.536 1.00 48.31 82 GLY A CA 1
ATOM 646 C C . GLY A 1 82 ? 21.179 -0.832 4.032 1.00 48.31 82 GLY A C 1
ATOM 647 O O . GLY A 1 82 ? 22.265 -1.171 4.498 1.00 48.31 82 GLY A O 1
ATOM 648 N N . GLU A 1 83 ? 20.187 -0.373 4.799 1.00 44.81 83 GLU A N 1
ATOM 649 C CA . GLU A 1 83 ? 20.299 -0.135 6.236 1.00 44.81 83 GLU A CA 1
ATOM 650 C C . GLU A 1 83 ? 18.990 -0.532 6.936 1.00 44.81 83 GLU A C 1
ATOM 652 O O . GLU A 1 83 ? 17.955 0.106 6.785 1.00 44.81 83 GLU A O 1
ATOM 657 N N . ARG A 1 84 ? 19.032 -1.649 7.672 1.00 44.53 84 ARG A N 1
ATOM 658 C CA . ARG A 1 84 ? 17.900 -2.275 8.377 1.00 44.53 84 ARG A CA 1
ATOM 659 C C . ARG A 1 84 ? 16.939 -1.255 9.036 1.00 44.53 84 ARG A C 1
ATOM 661 O O . ARG A 1 84 ? 17.222 -0.753 10.116 1.00 44.53 84 ARG A O 1
ATOM 668 N N . VAL A 1 85 ? 15.725 -1.194 8.474 1.00 46.41 85 VAL A N 1
ATOM 669 C CA . VAL A 1 85 ? 14.423 -0.816 9.075 1.00 46.41 85 VAL A CA 1
ATOM 670 C C . VAL A 1 85 ? 14.106 0.684 9.198 1.00 46.41 85 VAL A C 1
ATOM 672 O O . VAL A 1 85 ? 14.659 1.385 10.041 1.00 46.41 85 VAL A O 1
ATOM 675 N N . SER A 1 86 ? 13.017 1.117 8.544 1.00 41.12 86 SER A N 1
ATOM 676 C CA . SER A 1 86 ? 12.011 1.979 9.186 1.00 41.12 86 SER A CA 1
ATOM 677 C C . SER A 1 86 ? 10.614 1.8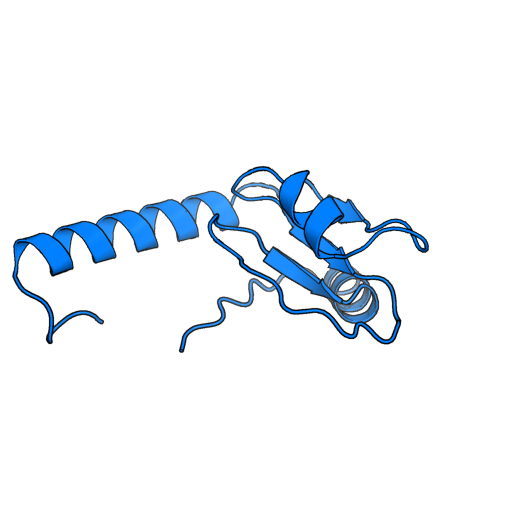88 8.557 1.00 41.12 86 SER A C 1
ATOM 679 O O . SER A 1 86 ? 10.397 1.551 7.396 1.00 41.12 86 SER A O 1
ATOM 681 N N . VAL A 1 87 ? 9.606 2.082 9.406 1.00 44.00 87 VAL A N 1
ATOM 682 C CA . VAL A 1 87 ? 8.179 2.024 9.078 1.00 44.00 87 VAL A CA 1
ATOM 683 C C . VAL A 1 87 ? 7.643 3.448 9.127 1.00 44.00 87 VAL A C 1
ATOM 685 O O . VAL A 1 87 ? 7.419 3.978 10.212 1.00 44.00 87 VAL A O 1
ATOM 688 N N . CYS A 1 88 ? 7.432 4.083 7.973 1.00 40.22 88 CYS A N 1
ATOM 689 C CA . CYS A 1 88 ? 6.804 5.403 7.924 1.00 40.22 88 CYS A CA 1
ATOM 690 C C . CYS A 1 88 ? 5.274 5.265 7.991 1.00 40.22 88 CYS A C 1
ATOM 692 O O . CYS A 1 88 ? 4.628 4.871 7.022 1.00 40.22 88 CYS A O 1
ATOM 694 N N . LEU A 1 89 ? 4.685 5.603 9.141 1.00 43.03 89 LEU A N 1
ATOM 695 C CA . LEU A 1 89 ? 3.246 5.841 9.278 1.00 43.03 89 LEU A CA 1
ATOM 696 C C . LEU A 1 89 ? 2.954 7.296 8.883 1.00 43.03 89 LEU A C 1
ATOM 698 O O . LEU A 1 89 ? 3.321 8.215 9.612 1.00 43.03 89 LEU A O 1
ATOM 702 N N . VAL A 1 90 ? 2.283 7.518 7.751 1.00 40.72 90 VAL A N 1
ATOM 703 C CA . VAL A 1 90 ? 1.782 8.854 7.388 1.00 40.72 90 VAL A CA 1
ATOM 704 C C . VAL A 1 90 ? 0.515 9.132 8.201 1.00 40.72 90 VAL A C 1
ATOM 706 O O . VAL A 1 90 ? -0.495 8.450 8.041 1.00 40.72 90 VAL A O 1
ATOM 709 N N . HIS A 1 91 ? 0.571 10.128 9.086 1.00 31.78 91 HIS A N 1
ATOM 710 C CA . HIS A 1 91 ? -0.588 10.671 9.801 1.00 31.78 91 HIS A CA 1
ATOM 711 C C . HIS A 1 91 ? -0.898 12.072 9.248 1.00 31.78 91 HIS A C 1
ATOM 713 O O . HIS A 1 91 ? 0.017 12.887 9.132 1.00 31.78 91 HIS A O 1
ATOM 719 N N . ARG A 1 92 ? -2.165 12.347 8.907 1.00 34.75 92 ARG A N 1
ATOM 720 C CA . ARG A 1 92 ? -2.699 13.716 8.781 1.00 34.75 92 ARG A CA 1
ATOM 721 C C . ARG A 1 92 ? -3.431 14.090 10.062 1.00 34.75 92 ARG A C 1
ATOM 723 O O . ARG A 1 92 ? -4.069 13.185 10.645 1.00 34.75 92 ARG A O 1
#